Protein AF-A0A522MCU7-F1 (afdb_monomer_lite)

Sequence (86 aa):
MKPRLLHSVIDDILAAAEQWPELAADILHFVFDATHDVRPHLYCEQTSCVADSSVVVETLAADRLVQFAHAVTRGFIPHVMPAGGA

Structure (mmCIF, N/CA/C/O backbone):
data_AF-A0A522MCU7-F1
#
_entry.id   AF-A0A522MCU7-F1
#
loop_
_atom_site.group_PDB
_atom_site.id
_atom_site.type_symbol
_atom_site.label_atom_id
_atom_site.label_alt_id
_atom_site.label_comp_id
_atom_site.label_asym_id
_atom_site.label_entity_id
_atom_site.label_seq_id
_atom_site.pdbx_PDB_ins_code
_atom_site.Cartn_x
_atom_site.Cartn_y
_atom_site.Cartn_z
_atom_site.occupancy
_atom_site.B_iso_or_equiv
_atom_site.auth_seq_id
_atom_site.auth_comp_id
_atom_site.auth_asym_id
_atom_site.auth_atom_id
_atom_site.pdbx_PDB_model_num
ATOM 1 N N . MET A 1 1 ? -5.527 7.178 -13.056 1.00 60.28 1 MET A N 1
ATOM 2 C CA . MET A 1 1 ? -4.763 8.265 -12.383 1.00 60.28 1 MET A CA 1
ATOM 3 C C . MET A 1 1 ? -3.363 8.318 -13.004 1.00 60.28 1 MET A C 1
ATOM 5 O O . MET A 1 1 ? -3.128 7.552 -13.928 1.00 60.28 1 MET A O 1
ATOM 9 N N . LYS A 1 2 ? -2.448 9.221 -12.609 1.00 68.50 2 LYS A N 1
ATOM 10 C CA . LYS A 1 2 ? -1.035 9.063 -13.024 1.00 68.50 2 LYS A CA 1
ATOM 11 C C . LYS A 1 2 ? -0.460 7.815 -12.333 1.00 68.50 2 LYS A C 1
ATOM 13 O O . LYS A 1 2 ? -0.785 7.629 -11.159 1.00 68.50 2 LYS A O 1
ATOM 18 N N . PRO A 1 3 ? 0.359 6.992 -13.014 1.00 76.44 3 PRO A N 1
ATOM 19 C CA . PRO A 1 3 ? 1.032 5.870 -12.370 1.00 76.44 3 PRO A CA 1
ATOM 20 C C . PRO A 1 3 ? 1.897 6.392 -11.219 1.00 76.44 3 PRO A C 1
ATOM 22 O O . PRO A 1 3 ? 2.579 7.410 -11.356 1.00 76.44 3 PRO A O 1
ATOM 25 N N . ARG A 1 4 ? 1.810 5.728 -10.066 1.00 88.56 4 ARG A N 1
ATOM 26 C CA . ARG A 1 4 ? 2.584 6.053 -8.864 1.00 88.56 4 ARG A CA 1
ATOM 27 C C . ARG A 1 4 ? 3.427 4.847 -8.487 1.00 88.56 4 ARG A C 1
ATOM 29 O O . ARG A 1 4 ? 2.949 3.719 -8.576 1.00 88.56 4 ARG A O 1
ATOM 36 N N . LEU A 1 5 ? 4.651 5.098 -8.039 1.00 92.94 5 LEU A N 1
ATOM 37 C CA . LEU A 1 5 ? 5.515 4.059 -7.486 1.00 92.94 5 LEU A CA 1
ATOM 38 C C . LEU A 1 5 ? 4.834 3.426 -6.269 1.00 92.94 5 LEU A C 1
ATOM 40 O O . LEU A 1 5 ? 4.264 4.142 -5.442 1.00 92.94 5 LEU A O 1
ATOM 44 N N . LEU A 1 6 ? 4.900 2.098 -6.165 1.00 91.88 6 LEU A N 1
ATOM 45 C CA . LEU A 1 6 ? 4.231 1.344 -5.107 1.00 91.88 6 LEU A CA 1
ATOM 46 C C . LEU A 1 6 ? 4.645 1.840 -3.718 1.00 91.88 6 LEU A C 1
ATOM 48 O O . LEU A 1 6 ? 3.775 2.145 -2.909 1.00 91.88 6 LEU A O 1
ATOM 52 N N . HIS A 1 7 ? 5.952 1.984 -3.473 1.00 90.88 7 HIS A N 1
ATOM 53 C CA . HIS A 1 7 ? 6.468 2.412 -2.169 1.00 90.88 7 HIS A CA 1
ATOM 54 C C . HIS A 1 7 ? 5.872 3.757 -1.727 1.00 90.88 7 HIS A C 1
ATOM 56 O O . HIS A 1 7 ? 5.382 3.863 -0.614 1.00 90.88 7 HIS A O 1
ATOM 62 N N . SER A 1 8 ? 5.776 4.741 -2.631 1.00 93.31 8 SER A N 1
ATOM 63 C CA . SER A 1 8 ? 5.204 6.055 -2.308 1.00 93.31 8 SER A CA 1
ATOM 64 C C . SER A 1 8 ? 3.728 5.973 -1.914 1.00 93.31 8 SER A C 1
ATOM 66 O O . SER A 1 8 ? 3.266 6.769 -1.104 1.00 93.31 8 SER A O 1
ATOM 68 N N . VAL A 1 9 ? 2.967 5.046 -2.499 1.00 93.44 9 VAL A N 1
ATOM 69 C CA . VAL A 1 9 ? 1.552 4.861 -2.148 1.00 93.44 9 VAL A CA 1
ATOM 70 C C . VAL A 1 9 ? 1.409 4.112 -0.825 1.00 93.44 9 VAL A C 1
ATOM 72 O O . VAL A 1 9 ? 0.506 4.420 -0.056 1.00 93.44 9 VAL A O 1
ATOM 75 N N . ILE A 1 10 ? 2.299 3.160 -0.543 1.00 92.81 10 ILE A N 1
ATOM 76 C CA . ILE A 1 10 ? 2.351 2.470 0.749 1.00 92.81 10 ILE A CA 1
ATOM 77 C C . ILE A 1 10 ? 2.685 3.459 1.870 1.00 92.81 10 ILE A C 1
ATOM 79 O O . ILE A 1 10 ? 1.989 3.454 2.880 1.00 92.81 10 ILE A O 1
ATOM 83 N N . ASP A 1 11 ? 3.658 4.349 1.670 1.00 93.56 11 ASP A N 1
ATOM 84 C CA . ASP A 1 11 ? 4.021 5.379 2.651 1.00 93.56 11 ASP A CA 1
ATOM 85 C C . ASP A 1 11 ? 2.822 6.277 3.001 1.00 93.56 11 ASP A C 1
ATOM 87 O O . ASP A 1 11 ? 2.539 6.501 4.177 1.00 93.56 11 ASP A O 1
ATOM 91 N N . ASP A 1 12 ? 2.055 6.723 1.996 1.00 92.75 12 ASP A N 1
ATOM 92 C CA . ASP A 1 12 ? 0.829 7.506 2.218 1.00 92.75 12 ASP A CA 1
ATOM 93 C C . ASP A 1 12 ? -0.211 6.729 3.044 1.00 92.75 12 ASP A C 1
ATOM 95 O O . ASP A 1 12 ? -0.909 7.300 3.884 1.00 92.75 12 ASP A O 1
ATOM 99 N N . ILE A 1 13 ? -0.346 5.424 2.789 1.00 92.06 13 ILE A N 1
ATOM 100 C CA . ILE A 1 13 ? -1.304 4.565 3.491 1.00 92.06 13 ILE A CA 1
ATOM 101 C C . ILE A 1 13 ? -0.872 4.337 4.941 1.00 92.06 13 ILE A C 1
ATOM 103 O O . ILE A 1 13 ? -1.713 4.394 5.836 1.00 92.06 13 ILE A O 1
ATOM 107 N N . LEU A 1 14 ? 0.416 4.093 5.182 1.00 92.12 14 LEU A N 1
ATOM 108 C CA . LEU A 1 14 ? 0.956 3.918 6.529 1.00 92.12 14 LEU A CA 1
ATOM 109 C C . LEU A 1 14 ? 0.814 5.207 7.343 1.00 92.12 14 LEU A C 1
ATOM 111 O O . LEU A 1 14 ? 0.313 5.160 8.462 1.00 92.12 14 LEU A O 1
ATOM 115 N N . ALA A 1 15 ? 1.131 6.360 6.749 1.00 92.88 15 ALA A N 1
ATOM 116 C CA . ALA A 1 15 ? 0.904 7.658 7.380 1.00 92.88 15 ALA A CA 1
ATOM 117 C C . ALA A 1 15 ? -0.583 7.888 7.711 1.00 92.88 15 ALA A C 1
ATOM 119 O O . ALA A 1 15 ? -0.918 8.393 8.782 1.00 92.88 15 ALA A O 1
ATOM 120 N N . ALA A 1 16 ? -1.498 7.478 6.826 1.00 89.62 16 ALA A N 1
ATOM 121 C CA . ALA A 1 16 ? -2.932 7.542 7.101 1.00 89.62 16 ALA A CA 1
ATOM 122 C C . ALA A 1 16 ? -3.362 6.589 8.229 1.00 89.62 16 ALA A C 1
ATOM 124 O O . ALA A 1 16 ? -4.215 6.954 9.034 1.00 89.62 16 ALA A O 1
ATOM 125 N N . ALA A 1 17 ? -2.780 5.391 8.317 1.00 90.12 17 ALA A N 1
ATOM 126 C CA . ALA A 1 17 ? -3.045 4.452 9.406 1.00 90.12 17 ALA A CA 1
ATOM 127 C C . ALA A 1 17 ? -2.557 4.991 10.763 1.00 90.12 17 ALA A C 1
ATOM 129 O O . ALA A 1 17 ? -3.228 4.799 11.773 1.00 90.12 17 ALA A O 1
ATOM 130 N N . GLU A 1 18 ? -1.429 5.706 10.790 1.00 92.50 18 GLU A N 1
ATOM 131 C CA . GLU A 1 18 ? -0.957 6.414 11.988 1.00 92.50 18 GLU A CA 1
ATOM 132 C C . GLU A 1 18 ? -1.884 7.574 12.372 1.00 92.50 18 GLU A C 1
ATOM 134 O O . GLU A 1 18 ? -2.151 7.797 13.553 1.00 92.50 18 GLU A O 1
ATOM 139 N N . GLN A 1 19 ? -2.396 8.303 11.377 1.00 92.81 19 GLN A N 1
ATOM 140 C CA . GLN A 1 19 ? -3.317 9.418 11.588 1.00 92.81 19 GLN A CA 1
ATOM 141 C C . GLN A 1 19 ? -4.703 8.969 12.077 1.00 92.81 19 GLN A C 1
ATOM 143 O O . GLN A 1 19 ? -5.337 9.698 12.841 1.00 92.81 19 GLN A O 1
ATOM 148 N N . TRP A 1 20 ? -5.162 7.789 11.652 1.00 89.94 20 TRP A N 1
ATOM 149 C CA . TRP A 1 20 ? -6.471 7.217 11.983 1.00 89.94 20 TRP A CA 1
ATOM 150 C C . TRP A 1 20 ? -6.311 5.829 12.633 1.00 89.94 20 TRP A C 1
ATOM 152 O O . TRP A 1 20 ? -6.563 4.809 11.978 1.00 89.94 20 TRP A O 1
ATOM 162 N N . PRO A 1 21 ? -5.898 5.752 13.915 1.00 87.56 21 PRO A N 1
ATOM 163 C CA . PRO A 1 21 ? -5.605 4.486 14.594 1.00 87.56 21 PRO A CA 1
ATOM 164 C C . PRO A 1 21 ? -6.783 3.506 14.602 1.00 87.56 21 PRO A C 1
ATOM 166 O O . PRO A 1 21 ? -6.592 2.294 14.526 1.00 87.56 21 PRO A O 1
ATOM 169 N N . GLU A 1 22 ? -8.009 4.022 14.662 1.00 88.06 22 GLU A N 1
ATOM 170 C CA . GLU A 1 22 ? -9.245 3.243 14.618 1.00 88.06 22 GLU A CA 1
ATOM 171 C C . GLU A 1 22 ? -9.494 2.563 13.263 1.00 88.06 22 GLU A C 1
ATOM 173 O O . GLU A 1 22 ? -10.206 1.565 13.208 1.00 88.06 22 GLU A O 1
ATOM 178 N N . LEU A 1 23 ? -8.884 3.069 12.187 1.00 86.19 23 LEU A N 1
ATOM 179 C CA . LEU A 1 23 ? -8.966 2.522 10.830 1.00 86.19 23 LEU A CA 1
ATOM 180 C C . LEU A 1 23 ? -7.738 1.674 10.469 1.00 86.19 23 LEU A C 1
ATOM 182 O O . LEU A 1 23 ? -7.765 0.944 9.479 1.00 86.19 23 LEU A O 1
ATOM 186 N N . ALA A 1 24 ? -6.660 1.748 11.256 1.00 87.75 24 ALA A N 1
ATOM 187 C CA . ALA A 1 24 ? -5.368 1.149 10.934 1.00 87.75 24 ALA A CA 1
ATOM 188 C C . ALA A 1 24 ? -5.454 -0.358 10.646 1.00 87.75 24 ALA A C 1
ATOM 190 O O . ALA A 1 24 ? -4.868 -0.832 9.675 1.00 87.75 24 ALA A O 1
ATOM 191 N N . ALA A 1 25 ? -6.216 -1.111 11.444 1.00 87.75 25 ALA A N 1
ATOM 192 C CA . ALA A 1 25 ? -6.366 -2.554 11.254 1.00 87.75 25 ALA A CA 1
ATOM 193 C C . ALA A 1 25 ? -7.009 -2.902 9.901 1.00 87.75 25 ALA A C 1
ATOM 195 O O . ALA A 1 25 ? -6.497 -3.753 9.174 1.00 87.75 25 ALA A O 1
ATOM 196 N N . ASP A 1 26 ? -8.084 -2.206 9.533 1.00 88.00 26 ASP A N 1
ATOM 197 C CA . ASP A 1 26 ? -8.782 -2.411 8.263 1.00 88.00 26 ASP A CA 1
ATOM 198 C C . ASP A 1 26 ? -7.935 -1.945 7.069 1.00 88.00 26 ASP A C 1
ATOM 200 O O . ASP A 1 26 ? -7.906 -2.599 6.022 1.00 88.00 26 ASP A O 1
ATOM 204 N N . ILE A 1 27 ? -7.200 -0.839 7.241 1.00 89.75 27 ILE A N 1
ATOM 205 C CA . ILE A 1 27 ? -6.259 -0.307 6.252 1.00 89.75 27 ILE A CA 1
ATOM 206 C C . ILE A 1 27 ? -5.167 -1.333 5.942 1.00 89.75 27 ILE A C 1
ATOM 208 O O . ILE A 1 27 ? -4.947 -1.677 4.777 1.00 89.75 27 ILE A O 1
ATOM 212 N N . LEU A 1 28 ? -4.510 -1.853 6.979 1.00 89.75 28 LEU A N 1
ATOM 213 C CA . LEU A 1 28 ? -3.450 -2.845 6.837 1.00 89.75 28 LEU A CA 1
ATOM 214 C C . LEU A 1 28 ? -3.994 -4.158 6.268 1.00 89.75 28 LEU A C 1
ATOM 216 O O . LEU A 1 28 ? -3.381 -4.726 5.369 1.00 89.75 28 LEU A O 1
ATOM 220 N N . HIS A 1 29 ? -5.172 -4.605 6.712 1.00 89.56 29 HIS A N 1
ATOM 221 C CA . HIS A 1 29 ? -5.805 -5.823 6.204 1.00 89.56 29 HIS A CA 1
ATOM 222 C C . HIS A 1 29 ? -6.163 -5.741 4.709 1.00 89.56 29 HIS A C 1
ATOM 224 O O . HIS A 1 29 ? -6.121 -6.751 3.999 1.00 89.56 29 HIS A O 1
ATOM 230 N N . PHE A 1 30 ? -6.518 -4.554 4.206 1.00 88.94 30 PHE A N 1
ATOM 231 C CA . PHE A 1 30 ? -6.763 -4.356 2.779 1.00 88.94 30 PHE A CA 1
ATOM 232 C C . PHE A 1 30 ? -5.479 -4.474 1.951 1.00 88.94 30 PHE A C 1
ATOM 234 O O . PHE A 1 30 ? -5.498 -5.097 0.890 1.00 88.94 30 PHE A O 1
ATOM 241 N N . VAL A 1 31 ? -4.380 -3.877 2.417 1.00 90.25 31 VAL A N 1
ATOM 242 C CA . VAL A 1 31 ? -3.117 -3.793 1.664 1.00 90.25 31 VAL A CA 1
ATOM 243 C C . VAL A 1 31 ? -2.318 -5.089 1.727 1.00 90.25 31 VAL A C 1
ATOM 245 O O . VAL A 1 31 ? -1.818 -5.553 0.699 1.00 90.25 31 VAL A O 1
ATOM 248 N N . PHE A 1 32 ? -2.218 -5.670 2.918 1.00 90.88 32 PHE A N 1
ATOM 249 C CA . PHE A 1 32 ? -1.393 -6.835 3.191 1.00 90.88 32 PHE A CA 1
ATOM 250 C C . PHE A 1 32 ? -2.235 -8.110 3.243 1.00 90.88 32 PHE A C 1
ATOM 252 O O . PHE A 1 32 ? -3.428 -8.094 3.567 1.00 90.88 32 PHE A O 1
ATOM 259 N N . ASP A 1 33 ? -1.632 -9.229 2.868 1.00 88.19 33 ASP A N 1
ATOM 260 C CA . ASP A 1 33 ? -2.200 -10.553 3.091 1.00 88.19 33 ASP A CA 1
ATOM 261 C C . ASP A 1 33 ? -1.774 -11.136 4.452 1.00 88.19 33 ASP A C 1
ATOM 263 O O . ASP A 1 33 ? -1.200 -10.458 5.305 1.00 88.19 33 ASP A O 1
ATOM 267 N N . ALA A 1 34 ? -2.085 -12.415 4.674 1.00 86.19 34 ALA A N 1
ATOM 268 C CA . ALA A 1 34 ? -1.745 -13.107 5.912 1.00 86.19 34 ALA A CA 1
ATOM 269 C C . ALA A 1 34 ? -0.230 -13.332 6.102 1.00 86.19 34 ALA A C 1
ATOM 271 O O . ALA A 1 34 ? 0.189 -13.635 7.220 1.00 86.19 34 ALA A O 1
ATOM 272 N N . THR A 1 35 ? 0.588 -13.203 5.048 1.00 89.12 35 THR A N 1
ATOM 273 C CA . THR A 1 35 ? 2.055 -13.306 5.125 1.00 89.12 35 THR A CA 1
ATOM 274 C C . THR A 1 35 ? 2.731 -11.949 5.300 1.00 89.12 35 THR A C 1
ATOM 276 O O . THR A 1 35 ? 3.947 -11.913 5.463 1.00 89.12 35 THR A O 1
ATOM 279 N N . HIS A 1 36 ? 1.953 -10.865 5.412 1.00 84.12 36 HIS A N 1
ATOM 280 C CA . HIS A 1 36 ? 2.415 -9.473 5.448 1.00 84.12 36 HIS A CA 1
ATOM 281 C C . HIS A 1 36 ? 3.003 -8.987 4.116 1.00 84.12 36 HIS A C 1
ATOM 283 O O . HIS A 1 36 ? 3.722 -7.987 4.089 1.00 84.12 36 HIS A O 1
ATOM 289 N N . ASP A 1 37 ? 2.658 -9.645 3.008 1.00 88.81 37 ASP A N 1
ATOM 290 C CA . ASP A 1 37 ? 3.042 -9.209 1.671 1.00 88.81 37 ASP A CA 1
ATOM 291 C C . ASP A 1 37 ? 1.965 -8.306 1.066 1.00 88.81 37 ASP A C 1
ATOM 293 O O . ASP A 1 37 ? 0.767 -8.443 1.338 1.00 88.81 37 ASP A O 1
ATOM 297 N N . VAL A 1 38 ? 2.382 -7.358 0.221 1.00 88.56 38 VAL A N 1
ATOM 298 C CA . VAL A 1 38 ? 1.428 -6.537 -0.537 1.00 88.56 38 VAL A CA 1
ATOM 299 C C . VAL A 1 38 ? 0.657 -7.452 -1.479 1.00 88.56 38 VAL A C 1
ATOM 301 O O . VAL A 1 38 ? 1.248 -8.181 -2.279 1.00 88.56 38 VAL A O 1
ATOM 304 N N . ARG A 1 39 ? -0.678 -7.395 -1.428 1.00 91.56 39 ARG A N 1
ATOM 305 C CA . ARG A 1 39 ? -1.514 -8.281 -2.244 1.00 91.56 39 ARG A CA 1
ATOM 306 C C . ARG A 1 39 ? -1.205 -8.098 -3.743 1.00 91.56 39 ARG A C 1
ATOM 308 O O . ARG A 1 39 ? -1.212 -6.966 -4.230 1.00 91.56 39 ARG A O 1
ATOM 315 N N . PRO A 1 40 ? -1.042 -9.188 -4.517 1.00 85.81 40 PRO A N 1
ATOM 316 C CA . PRO A 1 40 ? -0.529 -9.148 -5.895 1.00 85.81 40 PRO A CA 1
ATOM 317 C C . PRO A 1 40 ? -1.401 -8.381 -6.901 1.00 85.81 40 PRO A C 1
ATOM 319 O O . PRO A 1 40 ? -0.941 -8.031 -7.978 1.00 85.81 40 PRO A O 1
ATOM 322 N N . HIS A 1 41 ? -2.660 -8.084 -6.569 1.00 88.56 41 HIS A N 1
ATOM 323 C CA . HIS A 1 41 ? -3.565 -7.301 -7.420 1.00 88.56 41 HIS A CA 1
ATOM 324 C C . HIS A 1 41 ? -3.534 -5.789 -7.125 1.00 88.56 41 HIS A C 1
ATOM 326 O O . HIS A 1 41 ? -4.296 -5.026 -7.724 1.00 88.56 41 HIS A O 1
ATOM 332 N N . LEU A 1 42 ? -2.710 -5.353 -6.167 1.00 91.69 42 LEU A N 1
ATOM 333 C CA . LEU A 1 42 ? -2.566 -3.952 -5.764 1.00 91.69 42 LEU A CA 1
ATOM 334 C C . LEU A 1 42 ? -1.349 -3.275 -6.401 1.00 91.69 42 LEU A C 1
ATOM 336 O O . LEU A 1 42 ? -1.152 -2.075 -6.208 1.00 91.69 42 LEU A O 1
ATOM 340 N N . TYR A 1 43 ? -0.572 -4.006 -7.197 1.00 92.69 43 TYR A N 1
ATOM 341 C CA . TYR A 1 43 ? 0.575 -3.479 -7.919 1.00 92.69 43 TYR A CA 1
ATOM 342 C C . TYR A 1 43 ? 0.754 -4.156 -9.279 1.00 92.69 43 TYR A C 1
ATOM 344 O O . TYR A 1 43 ? 0.143 -5.181 -9.574 1.00 92.69 43 TYR A O 1
ATOM 352 N N . CYS A 1 44 ? 1.591 -3.558 -10.116 1.00 91.19 44 CYS A N 1
ATOM 353 C CA . CYS A 1 44 ? 2.093 -4.147 -11.345 1.00 91.19 44 CYS A CA 1
ATOM 354 C C . CYS A 1 44 ? 3.567 -3.787 -11.529 1.00 91.19 44 CYS A C 1
ATOM 356 O O . CYS A 1 44 ? 4.051 -2.796 -10.984 1.00 91.19 44 CYS A O 1
ATOM 358 N N . GLU A 1 45 ? 4.284 -4.593 -12.300 1.00 90.38 45 GLU A N 1
ATOM 359 C CA . GLU A 1 45 ? 5.669 -4.313 -12.664 1.00 90.38 45 GLU A CA 1
ATOM 360 C C . GLU A 1 45 ? 5.712 -3.759 -14.084 1.00 90.38 45 GLU A C 1
ATOM 362 O O . GLU A 1 45 ? 5.118 -4.320 -15.008 1.00 90.38 45 GLU A O 1
ATOM 367 N N . GLN A 1 46 ? 6.412 -2.644 -14.258 1.00 90.00 46 GLN A N 1
ATOM 368 C CA . GLN A 1 46 ? 6.700 -2.071 -15.559 1.00 90.00 46 GLN A CA 1
ATOM 369 C C . GLN A 1 46 ? 8.197 -2.171 -15.819 1.00 90.00 46 GLN A C 1
ATOM 371 O O . GLN A 1 46 ? 9.013 -1.632 -15.076 1.00 90.00 46 GLN A O 1
ATOM 376 N N . THR A 1 47 ? 8.557 -2.852 -16.902 1.00 88.62 47 THR A N 1
ATOM 377 C CA . THR A 1 47 ? 9.940 -2.935 -17.368 1.00 88.62 47 THR A CA 1
ATOM 378 C C . THR A 1 47 ? 10.152 -1.967 -18.523 1.00 88.62 47 THR A C 1
ATOM 380 O O . THR A 1 47 ? 9.437 -2.021 -19.523 1.00 88.62 47 THR A O 1
ATOM 383 N N . SER A 1 48 ? 11.155 -1.102 -18.397 1.00 86.38 48 SER A N 1
ATOM 384 C CA . SER A 1 48 ? 11.526 -0.113 -19.406 1.00 86.38 48 SER A CA 1
ATOM 385 C C . SER A 1 48 ? 12.999 -0.267 -19.779 1.00 86.38 48 SER A C 1
ATOM 387 O O . SER A 1 48 ? 13.868 -0.340 -18.909 1.00 86.38 48 SER A O 1
ATOM 389 N N . CYS A 1 49 ? 13.289 -0.292 -21.080 1.00 84.94 49 CYS A N 1
ATOM 390 C CA . CYS A 1 49 ? 14.659 -0.259 -21.586 1.00 84.94 49 CYS A CA 1
ATOM 391 C C . CYS A 1 49 ? 15.113 1.195 -21.723 1.00 84.94 49 CYS A C 1
ATOM 393 O O . CYS A 1 49 ? 14.496 1.981 -22.445 1.00 84.94 49 CYS A O 1
ATOM 395 N N . VAL A 1 50 ? 16.201 1.547 -21.048 1.00 82.31 50 VAL A N 1
ATOM 396 C CA . VAL A 1 50 ? 16.852 2.853 -21.170 1.00 82.31 50 VAL A CA 1
ATOM 397 C C . VAL A 1 50 ? 17.883 2.778 -22.298 1.00 82.31 50 VAL A C 1
ATOM 399 O O . VAL A 1 50 ? 18.479 1.726 -22.530 1.00 82.31 50 VAL A O 1
ATOM 402 N N . ALA A 1 51 ? 18.083 3.891 -23.011 1.00 74.50 51 ALA A N 1
ATOM 403 C CA . ALA A 1 51 ? 18.907 3.985 -24.222 1.00 74.50 51 ALA A CA 1
ATOM 404 C C . ALA A 1 51 ? 20.339 3.415 -24.084 1.00 74.50 51 ALA A C 1
ATOM 406 O O . ALA A 1 51 ? 20.912 2.977 -25.077 1.00 74.50 51 ALA A O 1
ATOM 407 N N . ASP A 1 52 ? 20.875 3.325 -22.864 1.00 80.31 52 ASP A N 1
ATOM 408 C CA . ASP A 1 52 ? 22.196 2.760 -22.557 1.00 80.31 52 ASP A CA 1
ATOM 409 C C . ASP A 1 52 ? 22.198 1.228 -22.357 1.00 80.31 52 ASP A C 1
ATOM 411 O O . ASP A 1 52 ? 23.097 0.678 -21.728 1.00 80.31 52 ASP A O 1
ATOM 415 N N . SER A 1 53 ? 21.195 0.513 -22.880 1.00 79.81 53 SER A N 1
ATOM 416 C CA . SER A 1 53 ? 20.991 -0.942 -22.689 1.00 79.81 53 SER A CA 1
ATOM 417 C C . SER A 1 53 ? 20.690 -1.371 -21.245 1.00 79.81 53 SER A C 1
ATOM 419 O O . SER A 1 53 ? 20.696 -2.562 -20.933 1.00 79.81 53 SER A O 1
ATOM 421 N N . SER A 1 54 ? 20.390 -0.417 -20.364 1.00 86.88 54 SER A N 1
ATOM 422 C CA . SER A 1 54 ? 19.967 -0.687 -18.990 1.00 86.88 54 SER A CA 1
ATOM 423 C C . SER A 1 54 ? 18.484 -1.045 -18.946 1.00 86.88 54 SER A C 1
ATOM 425 O O . SER A 1 54 ? 17.655 -0.388 -19.577 1.00 86.88 54 SER A O 1
ATOM 427 N N . VAL A 1 55 ? 18.141 -2.067 -18.166 1.00 86.69 55 VAL A N 1
ATOM 428 C CA . VAL A 1 55 ? 16.753 -2.453 -17.893 1.00 86.69 55 VAL A CA 1
ATOM 429 C C . VAL A 1 55 ? 16.355 -1.880 -16.540 1.00 86.69 55 VAL A C 1
ATOM 431 O O . VAL A 1 55 ? 17.005 -2.159 -15.535 1.00 86.69 55 VAL A O 1
ATOM 434 N N . VAL A 1 56 ? 15.291 -1.081 -16.514 1.00 88.06 56 VAL A N 1
ATOM 435 C CA . VAL A 1 56 ? 14.694 -0.557 -15.283 1.00 88.06 56 VAL A CA 1
ATOM 436 C C . VAL A 1 56 ? 13.383 -1.292 -15.049 1.00 88.06 56 VAL A C 1
ATOM 438 O O . VAL A 1 56 ? 12.540 -1.353 -15.942 1.00 88.06 56 VAL A O 1
ATOM 441 N N . VAL A 1 57 ? 13.221 -1.859 -13.855 1.00 88.06 57 VAL A N 1
ATOM 442 C CA . VAL A 1 57 ? 11.966 -2.465 -13.404 1.00 88.06 57 VAL A CA 1
ATOM 443 C C . VAL A 1 57 ? 11.397 -1.578 -12.309 1.00 88.06 57 VAL A C 1
ATOM 445 O O . VAL A 1 57 ? 12.036 -1.374 -11.279 1.00 88.06 57 VAL A O 1
ATOM 448 N N . GLU A 1 58 ? 10.208 -1.038 -12.543 1.00 91.06 58 GLU A N 1
ATOM 449 C CA . GLU A 1 58 ? 9.479 -0.224 -11.577 1.00 91.06 58 GLU A CA 1
ATOM 450 C C . GLU A 1 58 ? 8.240 -0.976 -11.108 1.00 91.06 58 GLU A C 1
ATOM 452 O O . GLU A 1 58 ? 7.435 -1.442 -11.914 1.00 91.06 58 GLU A O 1
ATOM 457 N N . THR A 1 59 ? 8.058 -1.064 -9.794 1.00 92.56 59 THR A N 1
ATOM 458 C CA . THR A 1 59 ? 6.814 -1.562 -9.209 1.00 92.56 59 THR A CA 1
ATOM 459 C C . THR A 1 59 ? 5.860 -0.389 -9.014 1.00 92.56 59 THR A C 1
ATOM 461 O O . THR A 1 59 ? 6.120 0.528 -8.228 1.00 92.56 59 THR A O 1
ATOM 464 N N . LEU A 1 60 ? 4.748 -0.407 -9.737 1.00 94.06 60 LEU A N 1
ATOM 465 C CA . LEU A 1 60 ? 3.724 0.627 -9.729 1.00 94.06 60 LEU A CA 1
ATOM 466 C C . LEU A 1 60 ? 2.513 0.172 -8.924 1.00 94.06 60 LEU A C 1
ATOM 468 O O . LEU A 1 60 ? 2.110 -0.986 -8.980 1.00 94.06 60 LEU A O 1
ATOM 472 N N . ALA A 1 61 ? 1.900 1.098 -8.196 1.00 92.12 61 ALA A N 1
ATOM 473 C CA . ALA A 1 61 ? 0.624 0.860 -7.543 1.00 92.12 61 ALA A CA 1
ATOM 474 C C . ALA A 1 61 ? -0.490 0.728 -8.589 1.00 92.12 61 ALA A C 1
ATOM 476 O O . ALA A 1 61 ? -0.621 1.565 -9.488 1.00 92.12 61 ALA A O 1
ATOM 477 N N . ALA A 1 62 ? -1.343 -0.283 -8.433 1.00 92.25 62 ALA A N 1
ATOM 478 C CA . ALA A 1 62 ? -2.560 -0.401 -9.220 1.00 92.25 62 ALA A CA 1
ATOM 479 C C . ALA A 1 62 ? -3.503 0.775 -8.917 1.00 92.25 62 ALA A C 1
ATOM 481 O O . ALA A 1 62 ? -3.549 1.270 -7.787 1.00 92.25 62 ALA A O 1
ATOM 482 N N . ASP A 1 63 ? -4.328 1.180 -9.890 1.00 89.81 63 ASP A N 1
ATOM 483 C CA . ASP A 1 63 ? -5.287 2.286 -9.717 1.00 89.81 63 ASP A CA 1
ATOM 484 C C . ASP A 1 63 ? -6.171 2.098 -8.470 1.00 89.81 63 ASP A C 1
ATOM 486 O O . ASP A 1 63 ? -6.470 3.064 -7.770 1.00 89.81 63 ASP A O 1
ATOM 490 N N . ARG A 1 64 ? -6.539 0.852 -8.142 1.00 88.00 64 ARG A N 1
ATOM 491 C CA . ARG A 1 64 ? -7.319 0.521 -6.940 1.00 88.00 64 ARG A CA 1
ATOM 492 C C . ARG A 1 64 ? -6.593 0.900 -5.647 1.00 88.00 64 ARG A C 1
ATOM 494 O O . ARG A 1 64 ? -7.223 1.441 -4.743 1.00 88.00 64 ARG A O 1
ATOM 501 N N . LEU A 1 65 ? -5.289 0.637 -5.561 1.00 90.88 65 LEU A N 1
ATOM 502 C CA . LEU A 1 65 ? -4.482 0.999 -4.396 1.00 90.88 65 LEU A CA 1
ATOM 503 C C . LEU A 1 65 ? -4.334 2.521 -4.290 1.00 90.88 65 LEU A C 1
ATOM 505 O O . LEU A 1 65 ? -4.450 3.074 -3.203 1.00 90.88 65 LEU A O 1
ATOM 509 N N . VAL A 1 66 ? -4.163 3.213 -5.421 1.00 91.12 66 VAL A N 1
ATOM 510 C CA . VAL A 1 66 ? -4.086 4.683 -5.452 1.00 91.12 66 VAL A CA 1
ATOM 511 C C . VAL A 1 66 ? -5.407 5.323 -5.007 1.00 91.12 66 VAL A C 1
ATOM 513 O O . VAL A 1 66 ? -5.403 6.288 -4.243 1.00 91.12 66 VAL A O 1
ATOM 516 N N . GLN A 1 67 ? -6.544 4.786 -5.452 1.00 89.88 67 GLN A N 1
ATOM 517 C CA . GLN A 1 67 ? -7.871 5.234 -5.017 1.00 89.88 67 GLN A CA 1
ATOM 518 C C . GLN A 1 67 ? -8.096 4.973 -3.527 1.00 89.88 67 GLN A C 1
ATOM 520 O O . GLN A 1 67 ? -8.618 5.839 -2.826 1.00 89.88 67 GLN A O 1
ATOM 525 N N . PHE A 1 68 ? -7.672 3.805 -3.043 1.00 90.38 68 PHE A N 1
ATOM 526 C CA . PHE A 1 68 ? -7.736 3.459 -1.630 1.00 90.38 68 PHE A CA 1
ATOM 527 C C . PHE A 1 68 ? -6.908 4.428 -0.780 1.00 90.38 68 PHE A C 1
ATOM 529 O O . PHE A 1 68 ? -7.458 5.041 0.130 1.00 90.38 68 PHE A O 1
ATOM 536 N N . ALA A 1 69 ? -5.640 4.658 -1.141 1.00 90.62 69 ALA A N 1
ATOM 537 C CA . ALA A 1 69 ? -4.758 5.628 -0.488 1.00 90.62 69 ALA A CA 1
ATOM 538 C C . ALA A 1 69 ? -5.395 7.026 -0.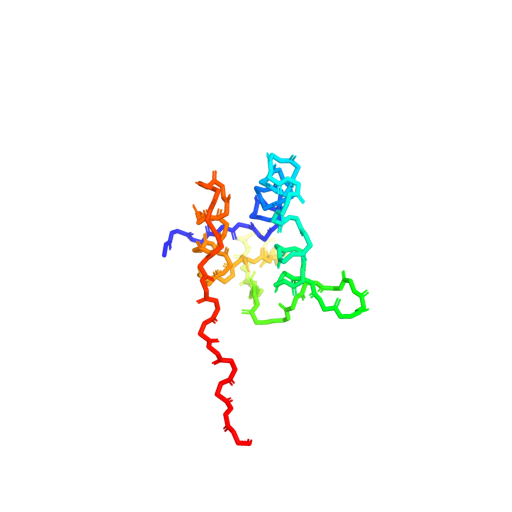416 1.00 90.62 69 ALA A C 1
ATOM 540 O O . ALA A 1 69 ? -5.378 7.689 0.621 1.00 90.62 69 ALA A O 1
ATOM 541 N N . HIS A 1 70 ? -6.030 7.468 -1.503 1.00 90.38 70 HIS A N 1
ATOM 542 C CA . HIS A 1 70 ? -6.717 8.757 -1.539 1.00 90.38 70 HIS A CA 1
ATOM 543 C C . HIS A 1 70 ? -7.928 8.848 -0.597 1.00 90.38 70 HIS A C 1
ATOM 545 O O . HIS A 1 70 ? -8.249 9.928 -0.105 1.00 90.38 70 HIS A O 1
ATOM 551 N N . ALA A 1 71 ? -8.624 7.738 -0.368 1.00 88.62 71 ALA A N 1
ATOM 552 C CA . ALA A 1 71 ? -9.766 7.697 0.533 1.00 88.62 71 ALA A CA 1
ATOM 553 C C . ALA A 1 71 ? -9.323 7.648 2.005 1.00 88.62 71 ALA A C 1
ATOM 555 O O . ALA A 1 71 ? -9.808 8.441 2.815 1.00 88.62 71 ALA A O 1
ATOM 556 N N . VAL A 1 72 ? -8.346 6.798 2.340 1.00 89.38 72 VAL A N 1
ATOM 557 C CA . VAL A 1 72 ? -7.891 6.617 3.731 1.00 89.38 72 VAL A CA 1
ATOM 558 C C . VAL A 1 72 ? -7.164 7.844 4.267 1.00 89.38 72 VAL A C 1
ATOM 560 O O . VAL A 1 72 ? -7.357 8.214 5.419 1.00 89.38 72 VAL A O 1
ATOM 563 N N . THR A 1 73 ? -6.430 8.567 3.416 1.00 88.62 73 THR A N 1
ATOM 564 C CA . THR A 1 73 ? -5.823 9.865 3.777 1.00 88.62 73 THR A CA 1
ATOM 565 C C . THR A 1 73 ? -6.858 10.937 4.137 1.00 88.62 73 THR A C 1
ATOM 567 O O . THR A 1 73 ? -6.530 11.919 4.797 1.00 88.62 73 THR A O 1
ATOM 570 N N . ARG A 1 74 ? -8.127 10.751 3.755 1.00 87.56 74 ARG A N 1
ATOM 571 C CA . ARG A 1 74 ? -9.2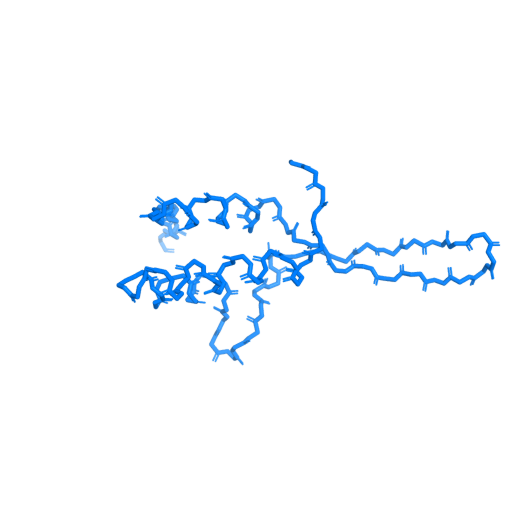53 11.619 4.134 1.00 87.56 74 ARG A CA 1
ATOM 572 C C . ARG A 1 74 ? -10.052 11.088 5.331 1.00 87.56 74 ARG A C 1
ATOM 574 O O . ARG A 1 74 ? -11.089 11.665 5.646 1.00 87.56 74 ARG A O 1
ATOM 581 N N . GLY A 1 75 ? -9.599 10.010 5.973 1.00 82.81 75 GLY A N 1
ATOM 582 C CA . GLY A 1 75 ? -10.277 9.392 7.116 1.00 82.81 75 GLY A CA 1
ATOM 583 C C . GLY A 1 75 ? -11.486 8.538 6.734 1.00 82.81 75 GLY A C 1
ATOM 584 O O . GLY A 1 75 ? -12.391 8.353 7.541 1.00 82.81 75 GLY A O 1
ATOM 585 N N . PHE A 1 76 ? -11.543 8.037 5.497 1.00 83.25 76 PHE A N 1
ATOM 586 C CA . PHE A 1 76 ? -12.622 7.166 5.041 1.00 83.25 76 PHE A CA 1
ATOM 587 C C . PHE A 1 76 ? -12.065 5.881 4.433 1.00 83.25 76 PHE A C 1
ATOM 589 O O . PHE A 1 76 ? -11.250 5.920 3.513 1.00 83.25 76 PHE A O 1
ATOM 596 N N . ILE A 1 77 ? -12.556 4.732 4.894 1.00 78.62 77 ILE A N 1
ATOM 597 C CA . ILE A 1 77 ? -12.316 3.460 4.217 1.00 78.62 77 ILE A CA 1
ATOM 598 C C . ILE A 1 77 ? -13.428 3.288 3.184 1.00 78.62 77 ILE A C 1
ATOM 600 O O . ILE A 1 77 ? -14.590 3.133 3.568 1.00 78.62 77 ILE A O 1
ATOM 604 N N . PRO A 1 78 ? -13.116 3.296 1.875 1.00 70.06 78 PRO A N 1
ATOM 605 C CA . PRO A 1 78 ? -14.107 2.952 0.879 1.00 70.06 78 PRO A CA 1
ATOM 606 C C . PRO A 1 78 ? -14.503 1.512 1.153 1.00 70.06 78 PRO A C 1
ATOM 608 O O . PRO A 1 78 ? -13.652 0.629 1.044 1.00 70.06 78 PRO A O 1
ATOM 611 N N . HIS A 1 79 ? -15.763 1.298 1.565 1.00 61.00 79 HIS A N 1
ATOM 612 C CA . HIS A 1 79 ? -16.322 -0.032 1.766 1.00 61.00 79 HIS A CA 1
ATOM 613 C C . HIS A 1 79 ? -15.958 -0.851 0.543 1.00 61.00 79 HIS A C 1
ATOM 615 O O . HIS A 1 79 ? -16.466 -0.629 -0.560 1.00 61.00 79 HIS A O 1
ATOM 621 N N . VAL A 1 80 ? -14.993 -1.741 0.744 1.00 52.16 80 VAL A N 1
ATOM 622 C CA . VAL A 1 80 ? -14.606 -2.728 -0.237 1.00 52.16 80 VAL A CA 1
ATOM 623 C C . VAL A 1 80 ? -15.926 -3.389 -0.592 1.00 52.16 80 VAL A C 1
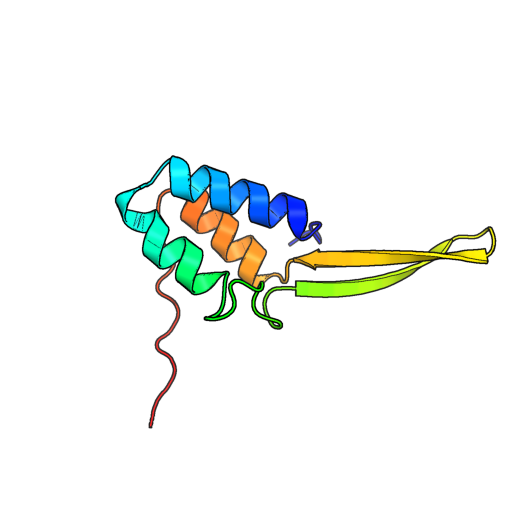ATOM 625 O O . VAL A 1 80 ? -16.608 -3.877 0.312 1.00 52.16 80 VAL A O 1
ATOM 628 N N . MET A 1 81 ? -16.342 -3.294 -1.862 1.00 38.75 81 MET A N 1
ATOM 629 C CA . MET A 1 81 ? -17.476 -4.065 -2.369 1.00 3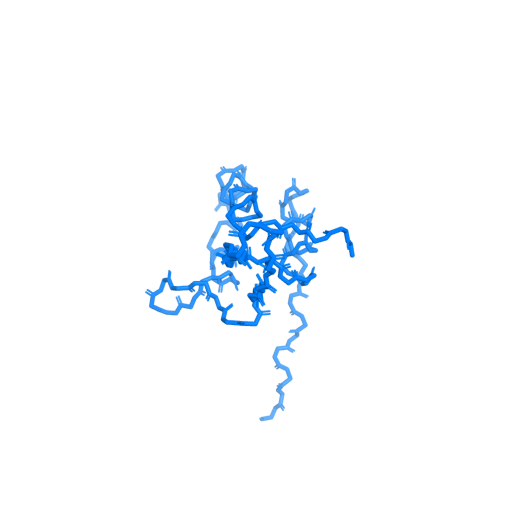8.75 81 MET A CA 1
ATOM 630 C C . MET A 1 81 ? -17.422 -5.437 -1.699 1.00 38.75 81 MET A C 1
ATOM 632 O O . MET A 1 81 ? -16.312 -5.991 -1.634 1.00 38.75 81 MET A O 1
ATOM 636 N N . PRO A 1 82 ? -18.554 -5.943 -1.163 1.00 37.84 82 PRO A N 1
ATOM 637 C CA . PRO A 1 82 ? -18.560 -7.250 -0.538 1.00 37.84 82 PRO A CA 1
ATOM 638 C C . PRO A 1 82 ? -17.842 -8.172 -1.505 1.00 37.84 82 PRO A C 1
ATOM 640 O O . PRO A 1 82 ? -18.058 -8.082 -2.719 1.00 37.84 82 PRO A O 1
ATOM 643 N N . ALA A 1 83 ? -16.940 -8.995 -0.985 1.00 39.28 83 ALA A N 1
ATOM 644 C CA . ALA A 1 83 ? -16.568 -10.191 -1.699 1.00 39.28 83 ALA A CA 1
ATOM 645 C C . ALA A 1 83 ? -17.895 -10.855 -2.106 1.00 39.28 83 ALA A C 1
ATOM 647 O O . ALA A 1 83 ? -18.580 -11.430 -1.265 1.00 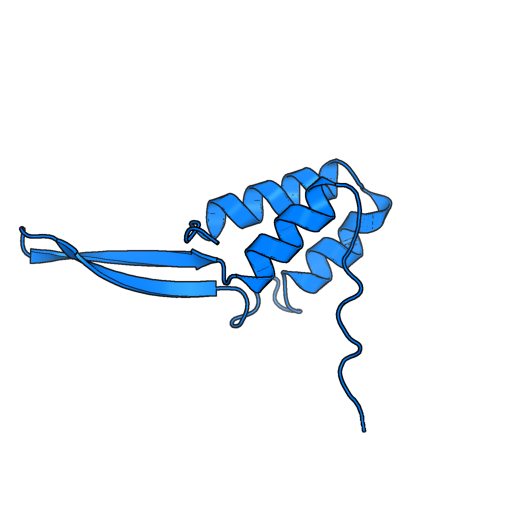39.28 83 ALA A O 1
ATOM 648 N N . GLY A 1 84 ? -18.345 -10.652 -3.350 1.00 30.00 84 GLY A N 1
ATOM 649 C CA . GLY A 1 84 ? -19.377 -11.492 -3.927 1.00 30.00 84 GLY A CA 1
ATOM 650 C C . GLY A 1 84 ? -18.786 -12.894 -3.840 1.00 30.00 84 GLY A C 1
ATOM 651 O O . GLY A 1 84 ? -17.648 -13.093 -4.250 1.00 30.00 84 GLY A O 1
ATOM 652 N N . GLY A 1 85 ? -19.412 -13.855 -3.189 1.00 32.53 85 GLY A N 1
ATOM 653 C CA . GLY A 1 85 ? -20.837 -14.035 -3.008 1.00 32.53 85 GLY A CA 1
ATOM 654 C C . GLY A 1 85 ? -21.112 -15.419 -3.571 1.00 32.53 85 GLY A C 1
ATOM 655 O O . GLY A 1 85 ? -20.862 -15.623 -4.757 1.00 32.53 85 GLY A O 1
ATOM 656 N N . ALA A 1 86 ? -21.628 -16.292 -2.702 1.00 34.47 86 ALA A N 1
ATOM 657 C CA . ALA A 1 86 ? -21.842 -17.736 -2.865 1.00 34.47 86 ALA A CA 1
ATOM 658 C C . ALA A 1 86 ? -20.601 -18.621 -2.666 1.00 34.47 86 ALA A C 1
ATOM 660 O O . ALA A 1 86 ? -19.589 -18.437 -3.373 1.00 34.47 86 ALA A O 1
#

pLDDT: mean 83.53, std 15.09, range [30.0, 94.06]

Radius of gyration: 14.85 Å; chains: 1; bounding box: 44×29×39 Å

Foldseek 3Di:
DPWDFPVVLVVLLVVLCVVAVVCVVVSQPQQAPPVRDGPPQQWDWDWDQDPVRDIDITITGDPVSNVQSVQSNVVHGPPDDPPDDD

Secondary structure (DSSP, 8-state):
----BHHHHHHHHHHHHHH-HHHHHHHHHHHB-TTSP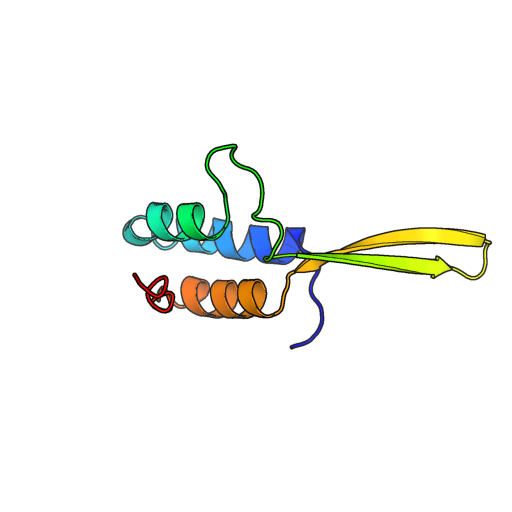BPTTSEEEEEEE-TTS-EEEEEEEPHHHHHHHHHHTTT-----------